Protein 4ZVF (pdb70)

Structure (mmCIF, N/CA/C/O backbone):
data_4ZVF
#
_entry.id   4ZVF
#
_cell.length_a   28.500
_cell.length_b   52.530
_cell.length_c   50.930
_cell.angle_alpha   90.00
_cell.angle_beta   106.08
_cell.angle_gamma   90.00
#
_symmetry.space_group_name_H-M   'P 1 21 1'
#
loop_
_entity.id
_entity.type
_entity.pdbx_description
1 polymer 'Diguanylate cyclase DosC'
2 non-polymer "GUANOSINE-5'-RP-ALPHA-THIO-TRIPHOSPHATE"
3 non-polymer 'CALCIUM ION'
4 non-polymer 1,2-ETHANEDIOL
5 water water
#
loop_
_atom_site.group_PDB
_atom_site.id
_atom_site.type_symbol
_atom_site.label_atom_id
_atom_site.label_alt_id
_atom_site.label_comp_id
_atom_site.label_asym_id
_atom_site.label_entity_id
_atom_site.label_seq_id
_atom_site.pdbx_PDB_ins_code
_atom_site.Cartn_x
_atom_site.Cartn_y
_atom_site.Cartn_z
_atom_site.occupancy
_atom_site.B_iso_or_equiv
_atom_site.auth_seq_id
_atom_site.auth_comp_id
_atom_site.auth_asym_id
_atom_site.auth_atom_id
_atom_site.pdbx_PDB_model_num
ATOM 1 N N . MET A 1 1 ? 14.298 -6.900 29.637 1.00 26.92 297 MET A N 1
ATOM 2 C CA . MET A 1 1 ? 14.768 -8.212 29.200 1.00 25.45 297 MET A CA 1
ATOM 3 C C . MET A 1 1 ? 13.694 -8.972 28.432 1.00 23.52 297 MET A C 1
ATOM 4 O O . MET A 1 1 ? 13.983 -9.943 27.727 1.00 27.18 297 MET A O 1
ATOM 9 N N . ASP A 1 2 ? 12.450 -8.531 28.577 1.00 20.76 298 ASP A N 1
ATOM 10 C CA . ASP A 1 2 ? 11.330 -9.156 27.887 1.00 18.12 298 ASP A CA 1
ATOM 11 C C . ASP A 1 2 ? 10.810 -8.206 26.829 1.00 16.52 298 ASP A C 1
ATOM 12 O O . ASP A 1 2 ? 10.181 -7.201 27.144 1.00 17.48 298 ASP A O 1
ATOM 17 N N . VAL A 1 3 ? 11.055 -8.531 25.569 1.00 15.78 299 VAL A N 1
ATOM 18 C CA . VAL A 1 3 ? 10.639 -7.639 24.502 1.00 15.67 299 VAL A CA 1
ATOM 19 C C . VAL A 1 3 ? 9.123 -7.425 24.494 1.00 15.72 299 VAL A C 1
ATOM 20 O O . VAL A 1 3 ? 8.659 -6.373 24.063 1.00 16.43 299 VAL A O 1
ATOM 24 N N . LEU A 1 4 ? 8.348 -8.402 24.961 1.00 15.67 300 LEU A N 1
ATOM 25 C CA . LEU A 1 4 ? 6.896 -8.217 25.000 1.00 16.67 300 LEU A CA 1
ATOM 26 C C . LEU A 1 4 ? 6.462 -7.065 25.903 1.00 19.17 300 LEU A C 1
ATOM 27 O O . LEU A 1 4 ? 5.469 -6.397 25.622 1.00 21.60 300 LEU A O 1
ATOM 32 N N . THR A 1 5 ? 7.195 -6.830 26.985 1.00 17.54 301 THR A N 1
ATOM 33 C CA . THR A 1 5 ? 6.858 -5.711 27.861 1.00 19.00 301 THR A CA 1
ATOM 34 C C . THR A 1 5 ? 7.462 -4.385 27.378 1.00 17.70 301 THR A C 1
ATOM 35 O O . THR A 1 5 ? 7.267 -3.346 28.007 1.00 18.74 301 THR A O 1
ATOM 39 N N . LYS A 1 6 ? 8.186 -4.429 26.261 1.00 14.82 302 LYS A N 1
ATOM 40 C CA . LYS A 1 6 ? 8.703 -3.218 25.623 1.00 14.01 302 LYS A CA 1
ATOM 41 C C . LYS A 1 6 ? 7.819 -2.746 24.468 1.00 16.03 302 LYS A C 1
ATOM 42 O O . LYS A 1 6 ? 8.052 -1.673 23.919 1.00 19.63 302 LYS A O 1
ATOM 48 N N . LEU A 1 7 ? 6.814 -3.535 24.097 1.00 15.03 303 LEU A N 1
ATOM 49 C CA . LEU A 1 7 ? 5.821 -3.093 23.112 1.00 14.37 303 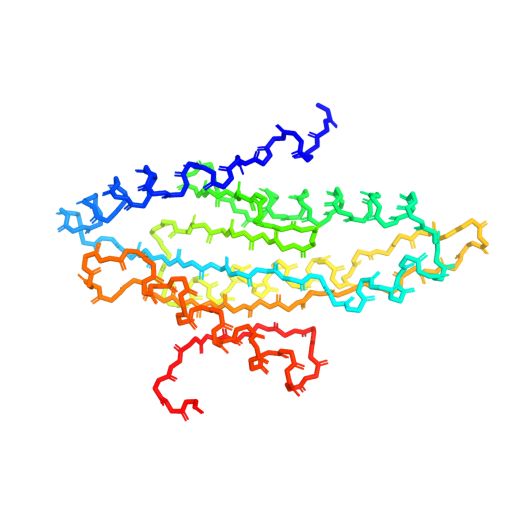LEU A CA 1
ATOM 50 C C . LEU A 1 7 ? 4.885 -2.080 23.757 1.00 15.35 303 LEU A C 1
ATOM 51 O O . LEU A 1 7 ? 4.592 -2.181 24.943 1.00 18.12 303 LEU A O 1
ATOM 56 N N . LEU A 1 8 ? 4.413 -1.104 22.989 1.00 14.77 304 LEU A N 1
ATOM 57 C CA . LEU A 1 8 ? 3.467 -0.141 23.539 1.00 14.03 304 LEU A CA 1
ATOM 58 C C . LEU A 1 8 ? 2.082 -0.756 23.684 1.00 12.95 304 LEU A C 1
ATOM 59 O O . LEU A 1 8 ? 1.632 -1.525 22.830 1.00 14.00 304 LEU A O 1
ATOM 64 N N . ASN A 1 9 ? 1.414 -0.407 24.775 1.00 14.91 305 ASN A N 1
ATOM 65 C CA . ASN A 1 9 ? 0.017 -0.743 24.953 1.00 15.22 305 ASN A CA 1
ATOM 66 C C . ASN A 1 9 ? -0.805 -0.059 23.861 1.00 14.70 305 ASN A C 1
ATOM 67 O O . ASN A 1 9 ? -0.578 1.113 23.546 1.00 16.08 305 ASN A O 1
ATOM 72 N N . ARG A 1 10 ? -1.757 -0.788 23.285 1.00 15.49 306 ARG A N 1
ATOM 73 C CA . ARG A 1 10 ? -2.589 -0.243 22.220 1.00 16.63 306 ARG A CA 1
ATOM 74 C C . ARG A 1 10 ? -3.385 0.987 22.662 1.00 16.17 306 ARG A C 1
ATOM 75 O O . ARG A 1 10 ? -3.845 1.753 21.816 1.00 17.49 306 ARG A O 1
ATOM 83 N N . ARG A 1 11 ? -3.530 1.181 23.974 1.00 16.94 307 ARG A N 1
ATOM 84 C CA . ARG A 1 11 ? -4.146 2.396 24.516 1.00 18.69 307 ARG A CA 1
ATOM 85 C C . ARG A 1 11 ? -3.466 3.666 24.009 1.00 17.25 307 ARG A C 1
ATOM 86 O O . ARG A 1 11 ? -4.087 4.731 23.954 1.00 18.82 307 ARG A O 1
ATOM 94 N N . PHE A 1 12 ? -2.183 3.568 23.676 1.00 16.49 308 PHE A N 1
ATOM 95 C CA . PHE A 1 12 ? -1.420 4.722 23.191 1.00 16.38 308 PHE A CA 1
ATOM 96 C C . PHE A 1 12 ? -1.676 5.075 21.718 1.00 15.03 308 PHE A C 1
ATOM 97 O O . PHE A 1 12 ? -1.208 6.117 21.251 1.00 15.48 308 PHE A O 1
ATOM 105 N N . LEU A 1 13 ? -2.373 4.213 20.977 1.00 15.81 309 LEU A N 1
ATOM 106 C CA . LEU A 1 13 ? -2.612 4.472 19.553 1.00 16.69 309 LEU A CA 1
ATOM 107 C C . LEU A 1 13 ? -3.215 5.842 19.229 1.00 16.15 309 LEU A C 1
ATOM 108 O O . LEU A 1 13 ? -2.661 6.561 18.393 1.00 16.41 309 LEU A O 1
ATOM 113 N N . PRO A 1 14 ? -4.342 6.216 19.873 1.00 17.16 310 PRO A N 1
ATOM 114 C CA . PRO A 1 14 ? -4.916 7.519 19.500 1.00 18.20 310 PRO A CA 1
ATOM 115 C C . PRO A 1 14 ? -3.969 8.669 19.810 1.00 17.65 310 PRO A C 1
ATOM 116 O O . PRO A 1 14 ? -3.844 9.602 19.025 1.00 20.17 310 PRO A O 1
ATOM 120 N N . THR A 1 15 ? -3.302 8.577 20.951 1.00 17.26 311 THR A N 1
ATOM 121 C CA . THR A 1 15 ? -2.363 9.590 21.402 1.00 19.90 311 THR A CA 1
ATOM 122 C C . THR A 1 15 ? -1.267 9.834 20.370 1.00 17.01 311 THR A C 1
ATOM 123 O O . THR A 1 15 ? -1.020 10.955 19.924 1.00 19.69 311 THR A O 1
ATOM 127 N N . ILE A 1 16 ? -0.635 8.749 19.960 1.00 14.27 312 ILE A N 1
ATOM 128 C CA . ILE A 1 16 ? 0.518 8.831 19.092 1.00 13.57 312 ILE A CA 1
ATOM 129 C C . ILE A 1 16 ? 0.101 9.211 17.677 1.00 13.53 312 ILE A C 1
ATOM 130 O O . ILE A 1 16 ? 0.762 10.011 17.020 1.00 14.40 312 ILE A O 1
ATOM 135 N N . PHE A 1 17 ? -1.017 8.675 17.214 1.00 15.02 313 PHE A N 1
ATOM 136 C CA . PHE A 1 17 ? -1.437 9.025 15.870 1.00 18.44 313 PHE A CA 1
ATOM 137 C C . PHE A 1 17 ? -1.820 10.467 15.722 1.00 22.28 313 PHE A C 1
ATOM 138 O O . PHE A 1 17 ? -1.505 11.095 14.717 1.00 24.49 313 PHE A O 1
ATOM 146 N N . LYS A 1 18 ? -2.518 11.000 16.709 1.00 25.57 314 LYS A N 1
ATOM 147 C CA . LYS A 1 18 ? -2.941 12.381 16.597 1.00 26.64 314 LYS A CA 1
ATOM 148 C C . LYS A 1 18 ? -1.722 13.303 16.562 1.00 25.63 314 LYS A C 1
ATOM 149 O O . LYS A 1 18 ? -1.685 14.269 15.809 1.00 26.81 314 LYS A O 1
ATOM 155 N N . ARG A 1 19 ? -0.707 12.956 17.339 1.00 21.97 315 ARG A N 1
ATOM 156 C CA . ARG A 1 19 ? 0.569 13.657 17.325 1.00 19.99 315 ARG A CA 1
ATOM 157 C C . ARG A 1 19 ? 1.273 13.553 15.965 1.00 14.38 315 ARG A C 1
ATOM 158 O O . ARG A 1 19 ? 1.745 14.544 15.397 1.00 15.52 315 ARG A O 1
ATOM 166 N N . GLU A 1 20 ? 1.368 12.336 15.448 1.00 13.50 316 GLU A N 1
ATOM 167 C CA . GLU A 1 20 ? 2.125 12.122 14.226 1.00 13.53 316 GLU A CA 1
ATOM 168 C C . GLU A 1 20 ? 1.419 12.660 12.986 1.00 13.15 316 GLU A C 1
ATOM 169 O O . GLU A 1 20 ? 2.077 13.091 12.049 1.00 14.18 316 GLU A O 1
ATOM 175 N N . ILE A 1 21 ? 0.093 12.661 12.992 1.00 13.14 317 ILE A N 1
ATOM 176 C CA . ILE A 1 21 ? -0.640 13.289 11.891 1.00 13.32 317 ILE A CA 1
ATOM 177 C C . ILE A 1 21 ? -0.347 14.791 11.870 1.00 13.81 317 ILE A C 1
ATOM 178 O O . ILE A 1 21 ? -0.106 15.369 10.809 1.00 15.04 317 ILE A O 1
ATOM 183 N N . ALA A 1 22 ? -0.334 15.421 13.043 1.00 14.80 318 ALA A N 1
ATOM 184 C CA . ALA A 1 22 ? -0.029 16.852 13.111 1.00 15.50 318 ALA A CA 1
ATOM 185 C C . ALA A 1 22 ? 1.392 17.140 12.624 1.00 14.56 318 ALA A C 1
ATOM 186 O O . ALA A 1 22 ? 1.602 18.073 11.842 1.00 16.41 318 ALA A O 1
ATOM 188 N N . HIS A 1 23 ? 2.364 16.343 13.069 1.00 14.31 319 HIS A N 1
ATOM 189 C CA . HIS A 1 23 ? 3.760 16.531 12.655 1.00 15.10 319 HIS A CA 1
ATOM 190 C C . HIS A 1 23 ? 3.886 16.336 11.138 1.00 15.41 319 HIS A C 1
ATOM 191 O O . HIS A 1 23 ? 4.561 17.112 10.457 1.00 16.20 319 HIS A O 1
ATOM 198 N N . ALA A 1 24 ? 3.249 15.286 10.614 1.00 15.05 320 ALA A N 1
ATOM 199 C CA . ALA A 1 24 ? 3.306 14.978 9.186 1.00 15.19 320 ALA A CA 1
ATOM 200 C C . ALA A 1 24 ? 2.731 16.122 8.367 1.00 14.90 320 ALA A C 1
ATOM 201 O O . ALA A 1 24 ? 3.281 16.491 7.330 1.00 15.50 320 ALA A O 1
ATOM 203 N N . ASN A 1 25 ? 1.613 16.675 8.826 1.00 14.65 321 ASN A N 1
ATOM 204 C CA . ASN A 1 25 ? 0.980 17.771 8.101 1.00 15.68 321 ASN A CA 1
ATOM 205 C C . ASN A 1 25 ? 1.795 19.061 8.128 1.00 15.72 321 ASN A C 1
ATOM 206 O O . ASN A 1 25 ? 1.719 19.851 7.190 1.00 18.20 321 ASN A O 1
ATOM 211 N N . ARG A 1 26 ? 2.572 19.276 9.185 1.00 16.66 322 ARG A N 1
ATOM 212 C CA . ARG A 1 26 ? 3.395 20.477 9.276 1.00 16.25 322 ARG A CA 1
ATOM 213 C C . ARG A 1 26 ? 4.642 20.361 8.405 1.00 16.70 322 ARG A C 1
ATOM 214 O O . ARG A 1 26 ? 5.029 21.314 7.715 1.00 17.62 322 ARG A O 1
ATOM 222 N N . THR A 1 27 ? 5.248 19.175 8.412 1.00 15.56 323 THR A N 1
ATOM 223 C CA . THR A 1 27 ? 6.554 19.001 7.798 1.00 16.87 323 THR A CA 1
ATOM 224 C C . THR A 1 27 ? 6.480 18.351 6.414 1.00 16.44 323 THR A C 1
ATOM 225 O O . THR A 1 27 ? 7.474 18.327 5.691 1.0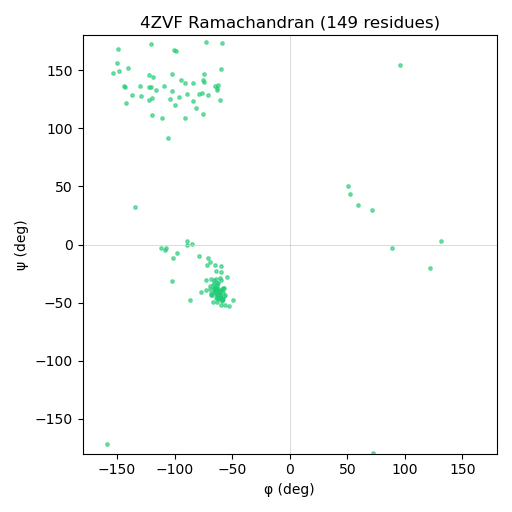0 18.59 323 THR A O 1
ATOM 229 N N . GLY A 1 28 ? 5.312 17.822 6.054 1.00 14.88 324 GLY A N 1
ATOM 230 C CA . GLY A 1 28 ? 5.139 17.129 4.784 1.00 15.84 324 GLY A CA 1
ATOM 231 C C . GLY A 1 28 ? 5.828 15.773 4.705 1.00 16.68 324 GLY A C 1
ATOM 232 O O . GLY A 1 28 ? 6.227 15.340 3.628 1.00 19.82 324 GLY A O 1
ATOM 233 N N . THR A 1 29 ? 5.960 15.091 5.837 1.00 17.03 325 THR A N 1
ATOM 234 C CA . THR A 1 29 ? 6.624 13.792 5.854 1.00 17.26 325 THR A CA 1
ATOM 235 C C . THR A 1 29 ? 5.621 12.639 5.720 1.00 12.87 325 THR A C 1
ATOM 236 O O . THR A 1 29 ? 4.520 12.695 6.269 1.00 14.04 325 THR A O 1
ATOM 240 N N . PRO A 1 30 ? 5.994 11.586 4.975 1.00 13.46 326 PRO A N 1
ATOM 241 C CA . PRO A 1 30 ? 5.135 10.400 4.869 1.00 13.10 326 PRO A CA 1
ATOM 242 C C . PRO A 1 30 ? 4.875 9.753 6.237 1.00 13.37 326 PRO A C 1
ATOM 243 O O . PRO A 1 30 ? 5.689 9.865 7.152 1.00 16.42 326 PRO A O 1
ATOM 247 N N . LEU A 1 31 ? 3.717 9.117 6.365 1.00 12.45 327 LEU A N 1
ATOM 248 C CA . LEU A 1 31 ? 3.320 8.427 7.585 1.00 11.88 327 LEU A CA 1
ATOM 249 C C . LEU A 1 31 ? 2.580 7.185 7.133 1.00 10.88 327 LEU A C 1
ATOM 250 O O . LEU A 1 31 ? 1.758 7.254 6.228 1.00 12.03 327 LEU A O 1
ATOM 255 N N . SER A 1 32 ? 2.875 6.045 7.748 1.00 11.76 328 SER A N 1
ATOM 256 C CA . SER A 1 32 ? 2.263 4.790 7.320 1.00 11.76 328 SER A CA 1
ATOM 257 C C . SER A 1 32 ? 2.093 3.832 8.493 1.00 10.98 328 SER A C 1
ATOM 258 O O . SER A 1 32 ? 2.626 4.045 9.587 1.00 10.96 328 SER A O 1
ATOM 261 N N . VAL A 1 33 ? 1.331 2.774 8.234 1.00 10.48 329 VAL A N 1
ATOM 262 C CA A VAL A 1 33 ? 1.069 1.768 9.243 0.70 10.98 329 VAL A CA 1
ATOM 263 C CA B VAL A 1 33 ? 0.998 1.748 9.222 0.30 10.05 329 VAL A CA 1
ATOM 264 C C . VAL A 1 33 ? 1.220 0.365 8.650 1.00 10.70 329 VAL A C 1
ATOM 265 O O . VAL A 1 33 ? 0.909 0.127 7.472 1.00 12.30 329 VAL A O 1
ATOM 272 N N . LEU A 1 34 ? 1.744 -0.535 9.485 1.00 10.98 330 LEU A N 1
ATOM 273 C CA . LEU A 1 34 ? 1.759 -1.965 9.216 1.00 10.69 330 LEU A CA 1
ATOM 274 C C . LEU A 1 34 ? 0.902 -2.641 10.271 1.00 11.33 330 LEU A C 1
ATOM 275 O O . LEU A 1 34 ? 1.030 -2.349 11.464 1.00 12.34 330 LEU A O 1
ATOM 280 N N . ILE A 1 35 ? 0.022 -3.537 9.836 1.00 11.16 331 ILE A N 1
ATOM 281 C CA A ILE A 1 35 ? -0.667 -4.435 10.758 0.53 10.07 331 ILE A CA 1
ATOM 282 C CA B ILE A 1 35 ? -0.661 -4.420 10.759 0.47 11.79 331 ILE A CA 1
ATOM 283 C C . ILE A 1 35 ? -0.154 -5.831 10.477 1.00 10.66 331 ILE A C 1
ATOM 284 O O . ILE A 1 35 ? -0.185 -6.302 9.330 1.00 11.52 331 ILE A O 1
ATOM 293 N N . ILE A 1 36 ? 0.332 -6.484 11.525 1.00 11.39 332 ILE A N 1
ATOM 294 C CA . ILE A 1 36 ? 1.081 -7.717 11.391 1.00 11.93 332 ILE A CA 1
ATOM 295 C C . ILE A 1 36 ? 0.396 -8.809 12.189 1.00 12.17 332 ILE A C 1
ATOM 296 O O . ILE A 1 36 ? 0.000 -8.595 13.335 1.00 13.19 332 ILE A O 1
ATOM 301 N N . ASP A 1 37 ? 0.282 -9.988 11.587 1.00 12.13 333 ASP A N 1
ATOM 302 C CA . ASP A 1 37 ? -0.501 -11.057 12.181 1.00 11.85 333 ASP A CA 1
ATOM 303 C C . ASP A 1 37 ? 0.211 -12.385 11.912 1.00 11.38 333 ASP A C 1
ATOM 304 O O . ASP A 1 37 ? 0.480 -12.741 10.757 1.00 12.33 333 ASP A O 1
ATOM 309 N N . VAL A 1 38 ? 0.544 -13.109 12.977 1.00 10.90 334 VAL A N 1
ATOM 310 C CA . VAL A 1 38 ? 1.283 -14.364 12.844 1.00 11.39 334 VAL A CA 1
ATOM 311 C C . VAL A 1 38 ? 0.447 -15.394 12.094 1.00 11.55 334 VAL A C 1
ATOM 312 O O . VAL A 1 38 ? -0.754 -15.547 12.351 1.00 12.76 334 VAL A O 1
ATOM 316 N N . ASP A 1 39 ? 1.082 -16.098 11.161 1.00 11.50 335 ASP A N 1
ATOM 317 C CA . ASP A 1 39 ? 0.391 -17.076 10.331 1.00 12.07 335 ASP A CA 1
ATOM 318 C C . ASP A 1 39 ? 0.159 -18.394 11.065 1.00 12.16 335 ASP A C 1
ATOM 319 O O . ASP A 1 39 ? 1.086 -18.956 11.664 1.00 13.09 335 ASP A O 1
ATOM 324 N N . LYS A 1 40 ? -1.084 -18.865 11.038 1.00 12.57 336 LYS A N 1
ATOM 325 C CA . LYS A 1 40 ? -1.416 -20.215 11.533 1.00 13.47 336 LYS A CA 1
ATOM 326 C C . LYS A 1 40 ? -0.884 -20.439 12.947 1.00 12.61 336 LYS A C 1
ATOM 327 O O . LYS A 1 40 ? -0.319 -21.488 13.278 1.00 14.19 336 LYS A O 1
ATOM 333 N N . PHE A 1 41 ? -1.061 -19.422 13.784 1.00 12.65 337 PHE A N 1
ATOM 334 C CA . PHE A 1 41 ? -0.570 -19.460 15.152 1.00 13.17 337 PHE A CA 1
ATOM 335 C C . PHE A 1 41 ? -1.297 -20.521 15.988 1.00 13.27 337 PHE A C 1
ATOM 336 O O . PHE A 1 41 ? -0.717 -21.087 16.922 1.00 13.97 337 PHE A O 1
ATOM 344 N N . LYS A 1 42 ? -2.560 -20.795 15.668 1.00 14.36 338 LYS A N 1
ATOM 345 C CA . LYS A 1 42 ? -3.267 -21.881 16.348 1.00 16.24 338 LYS A CA 1
ATOM 346 C C . LYS A 1 42 ? -2.555 -23.212 16.111 1.00 15.23 338 LYS A C 1
ATOM 347 O O . LYS A 1 42 ? -2.359 -24.000 17.040 1.00 16.64 338 LYS A O 1
ATOM 353 N N . GLU A 1 43 ? -2.149 -23.447 14.870 1.00 17.10 339 GLU A N 1
ATOM 354 C CA . GLU A 1 43 ? -1.408 -24.658 14.539 1.00 17.96 339 GLU A CA 1
ATOM 355 C C . GLU A 1 43 ? -0.056 -24.711 15.245 1.00 17.56 339 GLU A C 1
ATOM 356 O O . GLU A 1 43 ? 0.366 -25.780 15.693 1.00 18.08 339 GLU A O 1
ATOM 362 N N . ILE A 1 44 ? 0.621 -23.569 15.347 1.00 16.75 340 ILE A N 1
ATOM 363 C CA . ILE A 1 44 ? 1.879 -23.512 16.077 1.00 15.95 340 ILE A CA 1
ATOM 364 C C . ILE A 1 44 ? 1.687 -23.939 17.532 1.00 15.87 340 ILE A C 1
ATOM 365 O O . ILE A 1 44 ? 2.424 -24.786 18.053 1.00 16.50 340 ILE A O 1
ATOM 370 N N . ASN A 1 45 ? 0.680 -23.371 18.185 1.00 14.99 341 ASN A N 1
ATOM 371 C CA . ASN A 1 45 ? 0.405 -23.717 19.573 1.00 15.08 341 ASN A CA 1
ATOM 372 C C . ASN A 1 45 ? -0.037 -25.171 19.738 1.00 15.93 341 ASN A C 1
ATOM 373 O O . ASN A 1 45 ? 0.342 -25.822 20.704 1.00 17.69 341 ASN A O 1
ATOM 378 N N . ASP A 1 46 ? -0.832 -25.676 18.799 1.00 16.62 342 ASP A N 1
ATOM 379 C CA . ASP A 1 46 ? -1.314 -27.053 18.866 1.00 18.86 342 ASP A CA 1
ATOM 380 C C . ASP A 1 46 ? -0.173 -28.041 18.692 1.00 17.57 342 ASP A C 1
ATOM 381 O O . ASP A 1 46 ? -0.178 -29.114 19.289 1.00 20.90 342 ASP A O 1
ATOM 386 N N . THR A 1 47 ? 0.801 -27.689 17.862 1.00 17.24 343 THR A N 1
ATOM 387 C CA . THR A 1 47 ? 1.888 -28.597 17.519 1.00 18.30 343 THR A CA 1
ATOM 388 C C . THR A 1 47 ? 3.020 -28.521 18.533 1.00 16.88 343 THR A C 1
ATOM 389 O O . THR A 1 47 ? 3.501 -29.546 19.014 1.00 19.73 343 THR A O 1
ATOM 393 N N . TRP A 1 48 ? 3.432 -27.301 18.868 1.00 16.71 344 TRP A N 1
ATOM 394 C CA . TRP A 1 48 ? 4.639 -27.103 19.661 1.00 15.91 344 TRP A CA 1
ATOM 395 C C . TRP A 1 48 ? 4.369 -26.647 21.096 1.00 16.03 344 TRP A C 1
ATOM 396 O O . TRP A 1 48 ? 5.299 -26.527 21.884 1.00 17.31 344 TRP A O 1
ATOM 407 N N . GLY A 1 49 ? 3.106 -26.397 21.434 1.00 15.50 345 GLY A N 1
ATOM 408 C CA . GLY A 1 49 ? 2.757 -25.983 22.785 1.00 16.61 345 GLY A CA 1
ATOM 409 C C . GLY A 1 49 ? 2.635 -24.479 22.978 1.00 15.78 345 GLY A C 1
ATOM 410 O O . GLY A 1 49 ? 3.241 -23.675 22.254 1.00 15.81 345 GLY A O 1
ATOM 411 N N . HIS A 1 50 ? 1.845 -24.102 23.979 1.00 16.47 346 HIS A N 1
ATOM 412 C CA . HIS A 1 50 ? 1.584 -22.702 24.302 1.00 16.80 346 HIS A CA 1
ATOM 413 C C . HIS A 1 50 ? 2.869 -21.954 24.676 1.00 15.92 346 HIS A C 1
ATOM 414 O O . HIS A 1 50 ? 3.044 -20.786 24.308 1.00 15.82 346 HIS A O 1
ATOM 421 N N . ASN A 1 51 ? 3.760 -22.611 25.420 1.00 15.90 347 ASN A N 1
ATOM 422 C CA . ASN A 1 51 ? 5.037 -21.997 25.793 1.00 15.92 347 ASN A CA 1
ATOM 423 C C . ASN A 1 51 ? 5.877 -21.673 24.556 1.00 14.58 347 ASN A C 1
ATOM 424 O O . ASN A 1 51 ? 6.484 -20.597 24.472 1.00 15.09 347 ASN A O 1
ATOM 429 N N . THR A 1 52 ? 5.915 -22.595 23.595 1.00 15.01 348 THR A N 1
ATOM 430 C CA . THR A 1 52 ? 6.636 -22.328 22.352 1.00 15.03 348 THR A CA 1
ATOM 431 C C . THR A 1 52 ? 6.011 -21.137 21.616 1.00 14.14 348 THR A C 1
ATOM 432 O O . THR A 1 52 ? 6.723 -20.254 21.105 1.00 14.09 348 THR A O 1
ATOM 436 N N . GLY A 1 53 ? 4.684 -21.090 21.610 1.00 14.67 349 GLY A N 1
ATOM 437 C CA . GLY A 1 53 ? 3.968 -19.965 21.025 1.00 15.65 349 GLY A CA 1
ATOM 438 C C . GLY A 1 53 ? 4.383 -18.640 21.655 1.00 13.29 349 GLY A C 1
ATOM 439 O O . GLY A 1 53 ? 4.617 -17.646 20.960 1.00 14.16 349 GLY A O 1
ATOM 440 N N . ASP A 1 54 ? 4.506 -18.628 22.981 1.00 13.35 350 ASP A N 1
ATOM 441 C CA . ASP A 1 54 ? 4.921 -17.427 23.697 1.00 14.10 350 ASP A CA 1
ATOM 442 C C . ASP A 1 54 ? 6.359 -17.027 23.344 1.00 13.21 350 ASP A C 1
ATOM 443 O O . ASP A 1 54 ? 6.662 -15.841 23.233 1.00 16.35 350 ASP A O 1
ATOM 448 N N . GLU A 1 55 ? 7.250 -18.002 23.175 1.00 12.91 351 GLU A N 1
ATOM 449 C CA . GLU A 1 55 ? 8.618 -17.700 22.758 1.00 13.29 351 GLU A CA 1
ATOM 450 C C . GLU A 1 55 ? 8.649 -17.134 21.348 1.00 14.23 351 GLU A C 1
ATOM 451 O O . GLU A 1 55 ? 9.426 -16.223 21.045 1.00 15.92 351 GLU A O 1
ATOM 457 N N . ILE A 1 56 ? 7.783 -17.649 20.488 1.00 13.35 352 ILE A N 1
ATOM 458 C CA . ILE A 1 56 ? 7.668 -17.132 19.133 1.00 14.53 352 ILE A CA 1
ATOM 459 C C . ILE A 1 56 ? 7.206 -15.672 19.124 1.00 13.29 352 ILE A C 1
ATOM 460 O O . ILE A 1 56 ? 7.698 -14.868 18.328 1.00 14.68 352 ILE A O 1
ATOM 465 N N . LEU A 1 57 ? 6.260 -15.327 19.990 1.00 14.03 353 LEU A N 1
ATOM 466 C CA . LEU A 1 57 ? 5.834 -13.927 20.093 1.00 14.44 353 LEU A CA 1
ATOM 467 C C . LEU A 1 57 ? 7.004 -13.002 20.436 1.00 14.68 353 LEU A C 1
ATOM 468 O O . LEU A 1 57 ? 7.071 -11.886 19.924 1.00 14.82 353 LEU A O 1
ATOM 473 N N . ARG A 1 58 ? 7.930 -13.456 21.279 1.00 15.29 354 ARG A N 1
ATOM 474 C CA . ARG A 1 58 ? 9.124 -12.661 21.567 1.00 15.47 354 ARG A CA 1
ATOM 475 C C . ARG A 1 58 ? 10.031 -12.555 20.351 1.00 13.90 354 ARG A C 1
ATOM 476 O O . ARG A 1 58 ? 10.554 -11.482 20.059 1.00 14.97 354 ARG A O 1
ATOM 484 N N . LYS A 1 59 ? 10.230 -13.662 19.640 1.00 13.90 355 LYS A N 1
ATOM 485 C CA . LYS A 1 59 ? 11.106 -13.627 18.478 1.00 14.98 355 LYS A CA 1
ATOM 486 C C . LYS A 1 59 ? 10.587 -12.659 17.415 1.00 13.97 355 LYS A C 1
ATOM 487 O O . LYS A 1 59 ? 11.355 -11.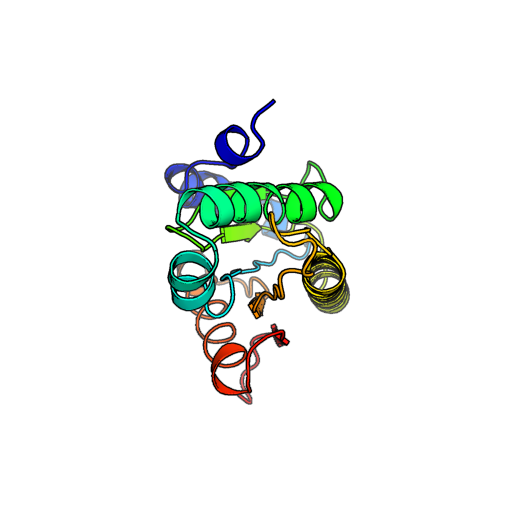894 16.829 1.00 14.79 355 LYS A O 1
ATOM 493 N N . VAL A 1 60 ? 9.284 -12.677 17.165 1.00 13.04 356 VAL A N 1
ATOM 494 C CA A VAL A 1 60 ? 8.750 -11.773 16.148 0.73 13.56 356 VAL A CA 1
ATOM 495 C CA B VAL A 1 60 ? 8.689 -11.798 16.178 0.27 13.52 356 VAL A CA 1
ATOM 496 C C . VAL A 1 60 ? 8.781 -10.329 16.631 1.00 13.40 356 VAL A C 1
ATOM 497 O O . VAL A 1 60 ? 9.086 -9.429 15.850 1.00 13.92 356 VAL A O 1
ATOM 504 N N . SER A 1 61 ? 8.524 -10.101 17.914 1.00 12.87 357 SER A N 1
ATOM 505 C CA . SER A 1 61 ? 8.554 -8.746 18.447 1.00 13.26 357 SER A CA 1
ATOM 506 C C . SER A 1 61 ? 9.962 -8.170 18.364 1.00 12.72 357 SER A C 1
ATOM 507 O O . SER A 1 61 ? 10.141 -6.991 18.035 1.00 14.03 357 SER A O 1
ATOM 510 N N . GLN A 1 62 ? 10.964 -8.993 18.656 1.00 13.58 358 GLN A N 1
ATOM 511 C CA . GLN A 1 62 ? 12.341 -8.546 18.530 1.00 14.57 358 GLN A CA 1
ATOM 512 C C . GLN A 1 62 ? 12.689 -8.234 17.076 1.00 13.97 358 GLN A C 1
ATOM 513 O O . GLN A 1 62 ? 13.417 -7.281 16.796 1.00 14.09 358 GLN A O 1
ATOM 519 N N . ALA A 1 63 ? 12.164 -9.032 16.146 1.00 14.24 359 ALA A N 1
ATOM 520 C CA . ALA A 1 63 ? 12.360 -8.744 14.725 1.00 14.68 359 ALA A CA 1
ATOM 521 C C . ALA A 1 63 ? 11.808 -7.362 14.357 1.00 13.24 359 ALA A C 1
ATOM 522 O O . ALA A 1 63 ? 12.396 -6.649 13.540 1.00 15.19 359 ALA A O 1
ATOM 524 N N . PHE A 1 64 ? 10.662 -7.000 14.930 1.00 12.30 360 PHE A N 1
ATOM 525 C CA . PHE A 1 64 ? 10.115 -5.666 14.676 1.00 12.49 360 PHE A CA 1
ATOM 526 C C . PHE A 1 64 ? 11.097 -4.585 15.126 1.00 13.42 360 PHE A C 1
ATOM 527 O O . PHE A 1 64 ? 11.454 -3.693 14.362 1.00 15.23 360 PHE A O 1
ATOM 535 N N . TYR A 1 65 ? 11.558 -4.680 16.363 1.00 13.97 361 TYR A N 1
ATOM 536 C CA . TYR A 1 65 ? 12.428 -3.633 16.879 1.00 15.76 361 TYR A CA 1
ATOM 537 C C . TYR A 1 65 ? 13.761 -3.590 16.142 1.00 16.09 361 TYR A C 1
ATOM 538 O O . TYR A 1 65 ? 14.318 -2.516 15.925 1.00 18.44 361 TYR A O 1
ATOM 547 N N . ASP A 1 66 ? 14.244 -4.747 15.706 1.00 15.19 362 ASP A N 1
ATOM 548 C CA . ASP A 1 66 ? 15.519 -4.807 15.004 1.00 16.36 362 ASP A CA 1
ATOM 549 C C . ASP A 1 66 ? 15.428 -4.215 13.603 1.00 17.50 362 ASP A C 1
ATOM 550 O O . ASP A 1 66 ? 16.447 -3.897 12.994 1.00 21.61 362 ASP A O 1
ATOM 555 N N . ASN A 1 67 ? 14.210 -4.076 13.093 1.00 15.10 363 ASN A N 1
ATOM 556 C CA . ASN A 1 67 ? 14.013 -3.588 11.731 1.00 15.78 363 ASN A CA 1
ATOM 557 C C . ASN A 1 67 ? 13.368 -2.211 11.582 1.00 15.27 363 ASN A C 1
ATOM 558 O O . ASN A 1 67 ? 13.225 -1.709 10.467 1.00 21.23 363 ASN A O 1
ATOM 563 N N . VAL A 1 68 ? 12.977 -1.599 12.693 1.00 13.32 364 VAL A N 1
ATOM 564 C CA . VAL A 1 68 ? 12.437 -0.240 12.636 1.00 12.25 364 VAL A CA 1
ATOM 565 C C . VAL A 1 68 ? 13.292 0.690 13.491 1.00 14.24 364 VAL A C 1
ATOM 566 O O . VAL A 1 68 ? 14.190 0.237 14.190 1.00 17.08 364 VAL A O 1
ATOM 570 N N . ARG A 1 69 ? 13.018 1.987 13.416 1.00 12.76 365 ARG A N 1
ATOM 571 C CA . ARG A 1 69 ? 13.811 2.997 14.117 1.00 13.94 365 ARG A CA 1
ATOM 572 C C . ARG A 1 69 ? 13.141 3.423 15.419 1.00 12.74 365 ARG A C 1
ATOM 573 O O . ARG A 1 69 ? 11.958 3.155 15.640 1.00 13.33 365 ARG A O 1
ATOM 581 N N . SER A 1 70 ? 13.887 4.122 16.275 1.00 14.29 366 SER A N 1
ATOM 582 C CA A SER A 1 70 ? 13.316 4.593 17.535 0.73 15.37 366 SER A CA 1
ATOM 583 C CA B SER A 1 70 ? 13.362 4.646 17.537 0.27 14.71 366 SER A CA 1
ATOM 584 C C . SER A 1 70 ? 12.252 5.672 17.311 1.00 14.19 366 SER A C 1
ATOM 585 O O . SER A 1 70 ? 11.454 5.957 18.207 1.00 15.11 366 SER A O 1
ATOM 590 N N . SER A 1 71 ? 12.220 6.243 16.108 1.00 13.53 367 SER A N 1
ATOM 591 C CA A SER A 1 71 ? 11.188 7.212 15.748 0.82 14.30 367 SER A CA 1
ATOM 592 C CA B SER A 1 71 ? 11.201 7.213 15.717 0.18 12.70 367 SER A CA 1
ATOM 593 C C . SER A 1 71 ? 9.943 6.544 15.158 1.00 13.01 367 SER A C 1
ATOM 594 O O . SER A 1 71 ? 8.981 7.225 14.789 1.00 14.71 367 SER A O 1
ATOM 599 N N . ASP A 1 72 ? 9.968 5.211 15.075 1.00 12.52 368 ASP A N 1
ATOM 600 C CA . ASP A 1 72 ? 8.794 4.410 14.730 1.00 12.13 368 ASP A CA 1
ATOM 601 C C . ASP A 1 72 ? 8.209 3.833 16.020 1.00 10.48 368 ASP A C 1
ATOM 602 O O . ASP A 1 72 ? 8.837 3.902 17.086 1.00 12.64 368 ASP A O 1
ATOM 607 N N . TYR A 1 73 ? 7.005 3.290 15.940 1.00 10.88 369 TYR A N 1
ATOM 608 C CA . TYR A 1 73 ? 6.298 2.809 17.121 1.00 11.40 369 TYR A CA 1
ATOM 609 C C . TYR A 1 73 ? 5.793 1.396 16.898 1.00 11.27 369 TYR A C 1
ATOM 610 O O . TYR A 1 73 ? 5.230 1.104 15.856 1.00 14.46 369 TYR A O 1
ATOM 619 N N . VAL A 1 74 ? 5.962 0.534 17.893 1.00 11.28 370 VAL A N 1
ATOM 620 C CA . VAL A 1 74 ? 5.502 -0.852 17.819 1.00 11.37 370 VAL A CA 1
ATOM 621 C C . VAL A 1 74 ? 4.536 -1.137 18.973 1.00 11.03 370 VAL A C 1
ATOM 622 O O . VAL A 1 74 ? 4.879 -0.915 20.140 1.00 12.25 370 VAL A O 1
ATOM 626 N N . PHE A 1 75 ? 3.337 -1.594 18.634 1.00 11.06 371 PHE A N 1
ATOM 627 C CA . PHE A 1 75 ? 2.264 -1.863 19.590 1.00 11.23 371 PHE A CA 1
ATOM 628 C C . PHE A 1 75 ? 1.863 -3.329 19.582 1.00 12.29 371 PHE A C 1
ATOM 629 O O . PHE A 1 75 ? 1.832 -3.965 18.522 1.00 13.08 371 PHE A O 1
ATOM 637 N N . ARG A 1 76 ? 1.516 -3.848 20.755 1.00 12.88 372 ARG A N 1
ATOM 638 C CA . ARG A 1 76 ? 0.795 -5.104 20.849 1.00 13.10 372 ARG A CA 1
ATOM 639 C C . ARG A 1 76 ? -0.677 -4.808 20.607 1.00 13.20 372 ARG A C 1
ATOM 640 O O . ARG A 1 76 ? -1.286 -4.050 21.359 1.00 16.31 372 ARG A O 1
ATOM 648 N N . TYR A 1 77 ? -1.243 -5.368 19.543 1.00 13.44 373 TYR A N 1
ATOM 649 C CA . TYR A 1 77 ? -2.620 -5.053 19.163 1.00 14.83 373 TYR A CA 1
ATOM 650 C C . TYR A 1 77 ? -3.627 -6.137 19.555 1.00 15.58 373 TYR A C 1
ATOM 651 O O . TYR A 1 77 ? -4.783 -5.844 19.855 1.00 19.48 373 TYR A O 1
ATOM 660 N N . GLY A 1 78 ? -3.180 -7.387 19.555 1.00 16.39 374 GLY A N 1
ATOM 661 C CA . GLY A 1 78 ? -4.017 -8.517 19.911 1.00 15.99 374 GLY A CA 1
ATOM 662 C C . GLY A 1 78 ? -3.132 -9.674 20.315 1.00 14.96 374 GLY A C 1
ATOM 663 O O . GLY A 1 78 ? -1.916 -9.502 20.420 1.00 15.43 374 GLY A O 1
ATOM 664 N N . GLY A 1 79 ? -3.728 -10.850 20.510 1.00 17.19 375 GLY A N 1
ATOM 665 C CA . GLY A 1 79 ? -2.983 -12.035 20.909 1.00 16.63 375 GLY A CA 1
ATOM 666 C C . GLY A 1 79 ? -1.751 -12.301 20.055 1.00 15.78 375 GLY A C 1
ATOM 667 O O . GLY A 1 79 ? -0.661 -12.535 20.577 1.00 18.02 375 GLY A O 1
ATOM 668 N N . ASP A 1 80 ? -1.924 -12.249 18.738 1.00 14.41 376 ASP A N 1
ATOM 669 C CA . ASP A 1 80 ? -0.810 -12.483 17.817 1.00 12.96 376 ASP A CA 1
ATOM 670 C C . ASP A 1 80 ? -0.802 -11.434 16.720 1.00 12.81 376 ASP A C 1
ATOM 671 O O . ASP A 1 80 ? -0.393 -11.698 15.589 1.00 13.34 376 ASP A O 1
ATOM 676 N N . GLU A 1 81 ? -1.241 -10.234 17.097 1.00 13.00 377 GLU A N 1
ATOM 677 C CA A GLU A 1 81 ? -1.350 -9.107 16.184 0.58 13.15 377 GLU A CA 1
ATOM 678 C CA B GLU A 1 81 ? -1.349 -9.114 16.181 0.42 13.34 377 GLU A CA 1
ATOM 679 C C . GLU A 1 81 ? -0.615 -7.900 16.729 1.00 11.68 377 GLU A C 1
ATOM 680 O O . GLU A 1 81 ? -0.623 -7.646 17.939 1.00 13.22 377 GLU A O 1
ATOM 691 N N . PHE A 1 82 ? 0.001 -7.154 15.819 1.00 11.33 378 PHE A N 1
ATOM 692 C CA . PHE A 1 82 ? 0.841 -6.017 16.166 1.00 10.60 378 PHE A CA 1
ATOM 693 C C . PHE A 1 82 ? 0.602 -4.892 15.175 1.00 10.90 378 PHE A C 1
ATOM 694 O O . PHE A 1 82 ? 0.233 -5.134 14.024 1.00 12.57 378 PHE A O 1
ATOM 702 N N . ILE A 1 83 ? 0.805 -3.663 15.634 1.00 10.92 379 ILE A N 1
ATOM 703 C CA . ILE A 1 83 ? 0.772 -2.500 14.763 1.00 10.71 379 ILE A CA 1
ATOM 704 C C . ILE A 1 83 ? 2.107 -1.802 14.834 1.00 10.57 379 ILE A C 1
ATOM 705 O O . ILE A 1 83 ? 2.659 -1.616 15.922 1.00 11.77 379 ILE A O 1
ATOM 710 N N . ILE A 1 84 ? 2.617 -1.408 13.674 1.00 10.84 380 ILE A N 1
ATOM 711 C CA . ILE A 1 84 ? 3.789 -0.560 13.598 1.00 10.69 380 ILE A CA 1
ATOM 712 C C . ILE A 1 84 ? 3.410 0.724 12.877 1.00 9.81 380 ILE A C 1
ATOM 713 O O . ILE A 1 84 ? 2.851 0.691 11.777 1.00 11.55 380 ILE A O 1
ATOM 718 N N . VAL A 1 85 ? 3.686 1.855 13.530 1.00 10.28 381 VAL A N 1
ATOM 719 C CA . VAL A 1 85 ? 3.532 3.156 12.911 1.00 9.88 381 VAL A CA 1
ATOM 720 C C . VAL A 1 85 ? 4.914 3.587 12.458 1.00 10.43 381 VAL A C 1
ATOM 721 O O . VAL A 1 85 ? 5.828 3.734 13.280 1.00 11.85 381 VAL A O 1
ATOM 725 N N . LEU A 1 86 ? 5.047 3.800 11.145 1.00 10.39 382 LEU A N 1
ATOM 726 C CA . LEU A 1 86 ? 6.304 4.190 10.533 1.00 9.92 382 LEU A CA 1
ATOM 727 C C . LEU A 1 86 ? 6.244 5.671 10.198 1.00 11.66 382 LEU A C 1
ATOM 728 O O . LEU A 1 86 ? 5.328 6.140 9.501 1.00 13.19 382 LEU A O 1
ATOM 733 N N . THR A 1 87 ? 7.224 6.417 10.687 1.00 12.07 383 THR A N 1
ATOM 734 C CA . THR A 1 87 ? 7.314 7.819 10.335 1.00 13.93 383 THR A CA 1
ATOM 735 C C . THR A 1 87 ? 8.398 8.020 9.267 1.00 13.07 383 THR A C 1
ATOM 736 O O . THR A 1 87 ? 9.399 7.301 9.227 1.00 16.37 383 THR A O 1
ATOM 740 N N . 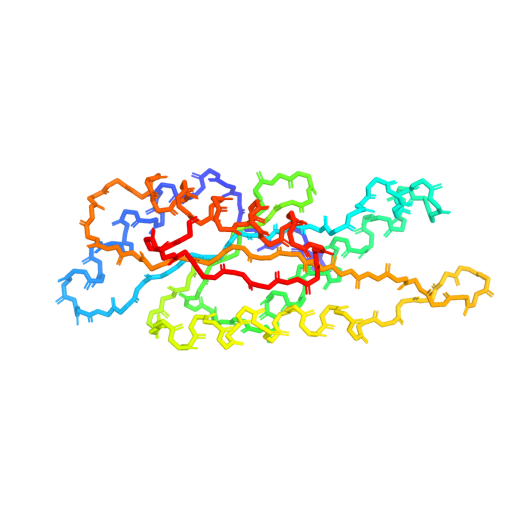GLU A 1 88 ? 8.172 8.985 8.384 1.00 14.63 384 GLU A N 1
ATOM 741 C CA . GLU A 1 88 ? 9.141 9.351 7.354 1.00 15.49 384 GLU A CA 1
ATOM 742 C C . GLU A 1 88 ? 9.485 8.191 6.417 1.00 15.36 384 GLU A C 1
ATOM 743 O O . GLU A 1 88 ? 10.611 8.079 5.931 1.00 19.04 384 GLU A O 1
ATOM 749 N N . ALA A 1 89 ? 8.497 7.344 6.150 1.00 14.17 385 ALA A N 1
ATOM 750 C CA . ALA A 1 89 ? 8.667 6.227 5.231 1.00 15.25 385 ALA A CA 1
ATOM 751 C C . ALA A 1 89 ? 7.691 6.373 4.068 1.00 12.98 385 ALA A C 1
ATOM 752 O O . ALA A 1 89 ? 6.473 6.261 4.238 1.00 13.70 385 ALA A O 1
ATOM 754 N N . SER A 1 90 ? 8.239 6.643 2.888 1.00 13.87 386 SER A N 1
ATOM 755 C CA . SER A 1 90 ? 7.467 6.668 1.657 1.00 14.98 386 SER A CA 1
ATOM 756 C C . SER A 1 90 ? 6.801 5.315 1.416 1.00 13.62 386 SER A C 1
ATOM 757 O O . SER A 1 90 ? 7.050 4.338 2.131 1.00 13.19 386 SER A O 1
ATOM 760 N N . GLU A 1 91 ? 5.962 5.244 0.396 1.00 13.61 387 GLU A N 1
ATOM 761 C CA . GLU A 1 91 ? 5.348 3.973 0.052 1.00 14.33 387 GLU A CA 1
ATOM 762 C C . GLU A 1 91 ? 6.414 2.909 -0.220 1.00 12.52 387 GLU A C 1
ATOM 763 O O . GLU A 1 91 ? 6.311 1.773 0.262 1.00 13.95 387 GLU A O 1
ATOM 769 N N . ASN A 1 92 ? 7.451 3.269 -0.967 1.00 14.30 388 ASN A N 1
ATOM 770 C CA . ASN A 1 92 ? 8.512 2.307 -1.262 1.00 15.76 388 ASN A CA 1
ATOM 771 C C . ASN A 1 92 ? 9.249 1.858 0.000 1.00 13.53 388 ASN A C 1
ATOM 772 O O . ASN A 1 92 ? 9.536 0.666 0.184 1.00 14.70 388 ASN A O 1
ATOM 777 N N . GLU A 1 93 ? 9.538 2.801 0.888 1.00 13.53 389 GLU A N 1
ATOM 778 C CA . GLU A 1 93 ? 10.249 2.458 2.107 1.00 13.81 389 GLU A CA 1
ATOM 779 C C . GLU A 1 93 ? 9.368 1.624 3.033 1.00 11.56 389 GLU A C 1
ATOM 780 O O . GLU A 1 93 ? 9.845 0.707 3.710 1.00 13.67 389 GLU A O 1
ATOM 786 N N . THR A 1 94 ? 8.082 1.953 3.084 1.00 11.62 390 THR A N 1
ATOM 787 C CA . THR A 1 94 ? 7.124 1.211 3.887 1.00 11.91 390 THR A CA 1
ATOM 788 C C . THR A 1 94 ? 7.087 -0.256 3.450 1.00 11.51 390 THR A C 1
ATOM 789 O O . THR A 1 94 ? 7.157 -1.177 4.276 1.00 13.10 390 THR A O 1
ATOM 793 N N . LEU A 1 95 ? 6.993 -0.486 2.144 1.00 13.31 391 LEU A N 1
ATOM 794 C CA . LEU A 1 95 ? 6.980 -1.851 1.625 1.00 13.45 391 LEU A CA 1
ATOM 795 C C . LEU A 1 95 ? 8.299 -2.569 1.884 1.00 13.08 391 LEU A C 1
ATOM 796 O O . LEU A 1 95 ? 8.315 -3.754 2.222 1.00 14.85 391 LEU A O 1
ATOM 801 N N . ARG A 1 96 ? 9.405 -1.852 1.732 1.00 13.63 392 ARG A N 1
ATOM 802 C CA . ARG A 1 96 ? 10.740 -2.379 1.981 1.00 14.21 392 ARG A CA 1
ATOM 803 C C . ARG A 1 96 ? 10.880 -2.834 3.437 1.00 13.21 392 ARG A C 1
ATOM 804 O O . ARG A 1 96 ? 11.371 -3.931 3.725 1.00 14.29 392 ARG A O 1
ATOM 812 N N . THR A 1 97 ? 10.423 -1.998 4.362 1.00 13.46 393 THR A N 1
ATOM 813 C CA . THR A 1 97 ? 10.471 -2.332 5.786 1.00 13.63 393 THR A CA 1
ATOM 814 C C . THR A 1 97 ? 9.599 -3.548 6.110 1.00 12.37 393 THR A C 1
ATOM 815 O O . THR A 1 97 ? 10.017 -4.455 6.837 1.00 12.98 393 THR A O 1
ATOM 819 N N . ALA A 1 98 ? 8.384 -3.558 5.576 1.00 12.11 394 ALA A N 1
ATOM 820 C CA . ALA A 1 98 ? 7.485 -4.694 5.776 1.00 12.83 394 ALA A CA 1
ATOM 821 C C . ALA A 1 98 ? 8.073 -5.994 5.228 1.00 12.33 394 ALA A C 1
ATOM 822 O O . ALA A 1 98 ? 8.008 -7.037 5.882 1.00 13.20 394 ALA A O 1
ATOM 824 N N . GLU A 1 99 ? 8.633 -5.937 4.024 1.00 14.04 395 GLU A N 1
ATOM 825 C CA . GLU A 1 99 ? 9.228 -7.116 3.417 1.00 15.56 395 GLU A CA 1
ATOM 826 C C . GLU A 1 99 ? 10.418 -7.616 4.218 1.00 14.57 395 GLU A C 1
ATOM 827 O O . GLU A 1 99 ? 10.620 -8.820 4.346 1.00 16.65 395 GLU A O 1
ATOM 833 N N . ARG A 1 100 ? 11.211 -6.697 4.758 1.00 15.38 396 ARG A N 1
ATOM 834 C CA . ARG A 1 100 ? 12.335 -7.086 5.586 1.00 16.32 396 ARG A CA 1
ATOM 835 C C . ARG A 1 100 ? 11.862 -7.837 6.830 1.00 14.35 396 ARG A C 1
ATOM 836 O O . ARG A 1 100 ? 12.381 -8.907 7.162 1.00 16.13 396 ARG A O 1
ATOM 844 N N . ILE A 1 101 ? 10.854 -7.299 7.505 1.00 13.43 397 ILE A N 1
ATOM 845 C CA . ILE A 1 101 ? 10.310 -7.965 8.683 1.00 13.90 397 ILE A CA 1
ATOM 846 C C . ILE A 1 101 ? 9.795 -9.364 8.323 1.00 12.65 397 ILE A C 1
ATOM 847 O O . ILE A 1 101 ? 10.117 -10.351 8.998 1.00 13.75 397 ILE A O 1
ATOM 852 N N . ARG A 1 102 ? 9.030 -9.456 7.236 1.00 13.20 398 ARG A N 1
ATOM 853 C CA . ARG A 1 102 ? 8.487 -10.738 6.792 1.00 12.55 398 ARG A CA 1
ATOM 854 C C . ARG A 1 102 ? 9.598 -11.750 6.527 1.00 13.00 398 ARG A C 1
ATOM 855 O O . ARG A 1 102 ? 9.527 -12.905 6.968 1.00 14.49 398 ARG A O 1
ATOM 863 N N . SER A 1 103 ? 10.622 -11.318 5.805 1.00 13.72 399 SER A N 1
ATOM 864 C CA A SER A 1 103 ? 11.726 -12.184 5.429 0.60 15.24 399 SER A CA 1
ATOM 865 C CA B SER A 1 103 ? 11.713 -12.207 5.431 0.40 16.15 399 SER A CA 1
ATOM 866 C C . SER A 1 103 ? 12.538 -12.631 6.639 1.00 16.54 399 SER A C 1
ATOM 867 O O . SER A 1 103 ? 12.903 -13.798 6.756 1.00 18.46 399 SER A O 1
ATOM 872 N N . ARG A 1 104 ? 12.833 -11.692 7.535 1.00 16.63 400 ARG A N 1
ATOM 873 C CA . ARG A 1 104 ? 13.634 -12.011 8.717 1.00 17.77 400 ARG A CA 1
ATOM 874 C C . ARG A 1 104 ? 12.944 -13.060 9.581 1.00 17.39 400 ARG A C 1
ATOM 875 O O . ARG A 1 104 ? 13.583 -13.976 10.110 1.00 19.91 400 ARG A O 1
ATOM 883 N N . VAL A 1 105 ? 11.632 -12.934 9.719 1.00 15.94 401 VAL A N 1
ATOM 884 C CA . VAL A 1 105 ? 10.870 -13.902 10.490 1.00 15.78 401 VAL A CA 1
ATOM 885 C C . VAL A 1 105 ? 10.827 -15.269 9.797 1.00 17.28 401 VAL A C 1
ATOM 886 O O . VAL A 1 105 ? 11.022 -16.294 10.448 1.00 19.90 401 VAL A O 1
ATOM 890 N N . GLU A 1 106 ? 10.606 -15.278 8.482 1.00 17.08 402 GLU A N 1
ATOM 891 C CA . GLU A 1 106 ? 10.579 -16.519 7.707 1.00 19.16 402 GLU A CA 1
ATOM 892 C C . GLU A 1 106 ? 11.885 -17.288 7.867 1.00 20.61 402 GLU A C 1
ATOM 893 O O . GLU A 1 106 ? 11.879 -18.522 7.939 1.00 24.23 402 GLU A O 1
ATOM 899 N N . LYS A 1 107 ? 12.999 -16.564 7.940 1.00 21.46 403 LYS A N 1
ATOM 900 C CA . LYS A 1 107 ? 14.318 -17.192 8.000 1.00 24.95 403 LYS A CA 1
ATOM 901 C C . LYS A 1 107 ? 14.768 -17.480 9.427 1.00 26.03 403 LYS A C 1
ATOM 902 O O . LYS A 1 107 ? 15.861 -18.001 9.641 1.00 30.25 403 LYS A O 1
ATOM 908 N N . THR A 1 108 ? 13.934 -17.135 10.402 1.00 24.99 404 THR A N 1
ATOM 909 C CA . THR A 1 108 ? 14.224 -17.454 11.793 1.00 27.37 404 THR A CA 1
ATOM 910 C C . THR A 1 108 ? 13.964 -18.938 12.029 1.00 30.78 404 THR A C 1
ATOM 911 O O . THR A 1 108 ? 12.819 -19.384 11.965 1.00 34.67 404 THR A O 1
ATOM 915 N N . LYS A 1 109 ? 15.023 -19.699 12.293 1.00 33.25 405 LYS A N 1
ATOM 916 C CA . LYS A 1 109 ? 14.892 -21.141 12.483 1.00 34.66 405 LYS A CA 1
ATOM 917 C C . LYS A 1 109 ? 15.035 -21.543 13.943 1.00 31.63 405 LYS A C 1
ATOM 918 O O . LYS A 1 109 ? 16.134 -21.796 14.431 1.00 35.55 405 LYS A O 1
ATOM 924 N N . LEU A 1 110 ? 13.903 -21.599 14.628 1.00 25.85 406 LEU A N 1
ATOM 925 C CA . LEU A 1 110 ? 13.851 -22.003 16.020 1.00 25.07 406 LEU A CA 1
ATOM 926 C C . LEU A 1 110 ? 13.809 -23.526 16.085 1.00 20.34 406 LEU A C 1
ATOM 927 O O . LEU A 1 110 ? 13.114 -24.163 15.298 1.00 22.00 406 LEU A O 1
ATOM 932 N N . LYS A 1 111 ? 14.548 -24.109 17.024 1.00 19.26 407 LYS A N 1
ATOM 933 C CA . LYS A 1 111 ? 14.581 -25.560 17.166 1.00 20.88 407 LYS A CA 1
ATOM 934 C C . LYS A 1 111 ? 13.606 -26.051 18.233 1.00 17.92 407 LYS A C 1
ATOM 935 O O . LYS A 1 111 ? 13.627 -25.577 19.366 1.00 20.06 407 LYS A O 1
ATOM 941 N N . ALA A 1 112 ? 12.755 -27.000 17.860 1.00 17.87 408 ALA A N 1
ATOM 942 C CA . ALA A 1 112 ? 11.909 -27.686 18.825 1.00 17.85 408 ALA A CA 1
ATOM 943 C C . ALA A 1 112 ? 12.761 -28.640 19.665 1.00 18.85 408 ALA A C 1
ATOM 944 O O . ALA A 1 112 ? 13.945 -28.819 19.391 1.00 19.05 408 ALA A O 1
ATOM 946 N N . ALA A 1 113 ? 12.163 -29.262 20.675 1.00 20.25 409 ALA A N 1
ATOM 947 C CA . ALA A 1 113 ? 12.920 -30.146 21.558 1.00 20.93 409 ALA A CA 1
ATOM 948 C C . ALA A 1 113 ? 13.463 -31.374 20.819 1.00 21.34 409 ALA A C 1
ATOM 949 O O . ALA A 1 113 ? 14.440 -31.974 21.257 1.00 26.66 409 ALA A O 1
ATOM 951 N N . ASN A 1 114 ? 12.838 -31.730 19.698 1.00 22.52 410 ASN A N 1
ATOM 952 C CA . ASN A 1 114 ? 13.268 -32.875 18.894 1.00 22.52 410 ASN A CA 1
ATOM 953 C C . ASN A 1 114 ? 14.315 -32.515 17.835 1.00 26.06 410 ASN A C 1
ATOM 954 O O . ASN A 1 114 ? 14.732 -33.370 17.055 1.00 28.81 410 ASN A O 1
ATOM 959 N N . GLY A 1 115 ? 14.735 -31.253 17.812 1.00 24.32 411 GLY A N 1
ATOM 960 C CA . GLY A 1 115 ? 15.739 -30.796 16.866 1.00 24.62 411 GLY A CA 1
ATOM 961 C C . GLY A 1 115 ? 15.149 -30.317 15.553 1.00 23.26 411 GLY A C 1
ATOM 962 O O . GLY A 1 115 ? 15.871 -29.851 14.672 1.00 28.84 411 GLY A O 1
ATOM 963 N N . GLU A 1 116 ? 13.830 -30.432 15.424 1.00 21.79 412 GLU A N 1
ATOM 964 C CA . GLU A 1 116 ? 13.131 -30.016 14.214 1.00 21.66 412 GLU A CA 1
ATOM 965 C C . GLU A 1 116 ? 13.039 -28.489 14.131 1.00 20.87 412 GLU A C 1
ATOM 966 O O . GLU A 1 116 ? 12.828 -27.809 15.143 1.00 20.79 412 GLU A O 1
ATOM 972 N N . ASP A 1 117 ? 13.227 -27.953 12.928 1.00 22.46 413 ASP A N 1
ATOM 973 C CA . ASP A 1 117 ? 13.034 -26.530 12.676 1.00 23.59 413 ASP A CA 1
ATOM 974 C C . ASP A 1 117 ? 11.550 -26.213 12.726 1.00 21.53 413 ASP A C 1
ATOM 975 O O . ASP A 1 117 ? 10.748 -26.868 12.058 1.00 25.64 413 ASP A O 1
ATOM 980 N N . ILE A 1 118 ? 11.185 -25.210 13.515 1.00 17.39 414 ILE A N 1
ATOM 981 C CA . ILE A 1 118 ? 9.799 -24.775 13.581 1.00 17.26 414 ILE A CA 1
ATOM 982 C C . ILE A 1 118 ? 9.510 -23.805 12.439 1.00 18.14 414 ILE A C 1
ATOM 983 O O . ILE A 1 118 ? 10.196 -22.798 12.287 1.00 21.24 414 ILE A O 1
ATOM 988 N N . ALA A 1 119 ? 8.508 -24.118 11.621 1.00 18.08 415 ALA A N 1
ATOM 989 C CA . ALA A 1 119 ? 8.104 -23.236 10.530 1.00 18.80 415 ALA A CA 1
ATOM 990 C C . ALA A 1 119 ? 7.309 -22.059 11.069 1.00 17.88 415 ALA A C 1
ATOM 991 O O . ALA A 1 119 ? 6.367 -22.230 11.844 1.00 21.04 415 ALA A O 1
ATOM 993 N N . LEU A 1 120 ? 7.699 -20.862 10.650 1.00 17.00 416 LEU A N 1
ATOM 994 C CA . LEU A 1 120 ? 7.068 -19.639 11.114 1.00 15.37 416 LEU A CA 1
ATOM 995 C C . LEU A 1 120 ? 6.998 -18.618 9.992 1.00 14.66 416 LEU A C 1
ATOM 996 O O . LEU A 1 120 ? 7.967 -18.429 9.255 1.00 17.72 416 LEU A O 1
ATOM 1001 N N . SER A 1 121 ? 5.855 -17.956 9.877 1.00 13.18 417 SER A N 1
ATOM 1002 C CA . SER A 1 121 ? 5.736 -16.852 8.936 1.00 12.21 417 SER A CA 1
ATOM 1003 C C . SER A 1 121 ? 4.713 -15.845 9.439 1.00 12.84 417 SER A C 1
ATOM 1004 O O . SER A 1 121 ? 3.913 -16.136 10.337 1.00 12.85 417 SER A O 1
ATOM 1007 N N A LEU A 1 122 ? 4.752 -14.667 8.803 0.39 12.07 418 LEU A N 1
ATOM 1008 N N B LEU A 1 122 ? 4.708 -14.662 8.859 0.61 12.35 418 LEU A N 1
ATOM 1009 C CA A LEU A 1 122 ? 3.880 -13.523 9.089 0.39 12.97 418 LEU A CA 1
ATOM 1010 C CA B LEU A 1 122 ? 3.639 -13.743 9.193 0.61 12.82 418 LEU A CA 1
ATOM 1011 C C A LEU A 1 122 ? 3.126 -13.065 7.854 0.39 12.41 418 LEU A C 1
ATOM 1012 C C B LEU A 1 122 ? 3.153 -13.031 7.943 0.61 12.56 418 LEU A C 1
ATOM 1013 O O A LEU A 1 122 ? 3.605 -13.230 6.732 0.39 13.61 418 LEU A O 1
ATOM 1014 O O B LEU A 1 122 ? 3.818 -13.052 6.900 0.61 12.78 418 LEU A O 1
ATOM 1023 N N . SER A 1 123 ? 1.974 -12.436 8.070 1.00 11.45 419 SER A N 1
ATOM 1024 C CA . SER A 1 123 ? 1.359 -11.636 7.020 1.00 11.30 419 SER A CA 1
ATOM 1025 C C . SER A 1 123 ? 1.249 -10.192 7.496 1.00 10.94 419 SER A C 1
ATOM 1026 O O . SER A 1 123 ? 1.093 -9.937 8.699 1.00 11.57 419 SER A O 1
ATOM 1029 N N . ILE A 1 124 ? 1.354 -9.257 6.551 1.00 10.96 420 ILE A N 1
ATOM 1030 C CA . ILE A 1 124 ? 1.389 -7.829 6.863 1.00 10.92 420 ILE A CA 1
ATOM 1031 C C . ILE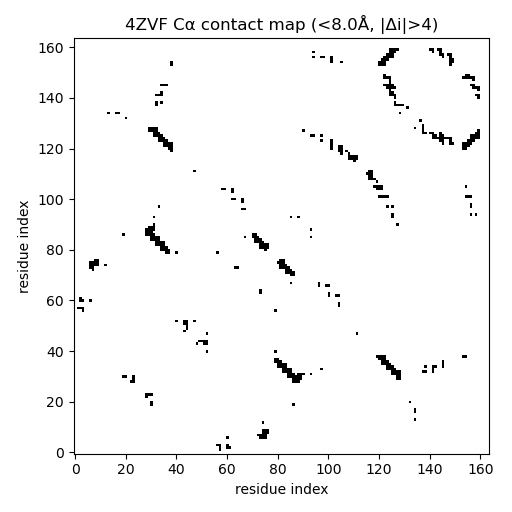 A 1 124 ? 0.525 -7.056 5.888 1.00 10.68 420 ILE A C 1
ATOM 1032 O O . ILE A 1 124 ? 0.649 -7.217 4.669 1.00 11.97 420 ILE A O 1
ATOM 1037 N N . GLY A 1 125 ? -0.367 -6.231 6.432 1.00 10.50 421 GLY A N 1
ATOM 1038 C CA . GLY A 1 125 ? -1.073 -5.240 5.638 1.00 11.69 421 GLY A CA 1
ATOM 1039 C C . GLY A 1 125 ? -0.435 -3.878 5.882 1.00 10.84 421 GLY A C 1
ATOM 1040 O O . GLY A 1 125 ? -0.200 -3.485 7.021 1.00 12.64 421 GLY A O 1
ATOM 1041 N N . ALA A 1 126 ? -0.155 -3.153 4.810 1.00 11.98 422 ALA A N 1
ATOM 1042 C CA . ALA A 1 126 ? 0.479 -1.840 4.895 1.00 12.35 422 ALA A CA 1
ATOM 1043 C C . ALA A 1 126 ? -0.408 -0.794 4.230 1.00 12.40 422 ALA A C 1
ATOM 1044 O O . ALA A 1 126 ? -1.083 -1.077 3.231 1.00 14.70 422 ALA A O 1
ATOM 1046 N N . ALA A 1 127 ? -0.396 0.420 4.771 1.00 12.04 423 ALA A N 1
ATOM 1047 C CA . ALA A 1 127 ? -1.133 1.514 4.150 1.00 11.34 423 ALA A CA 1
ATOM 1048 C C . ALA A 1 127 ? -0.521 2.864 4.491 1.00 10.65 423 ALA A C 1
ATOM 1049 O O . ALA A 1 127 ? 0.011 3.060 5.577 1.00 11.46 423 AL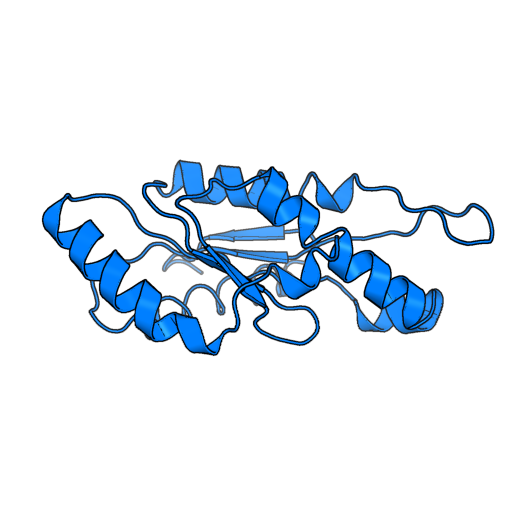A A O 1
ATOM 1051 N N . MET A 1 128 ? -0.627 3.799 3.552 1.00 12.22 424 MET A N 1
ATOM 1052 C CA . MET A 1 128 ? -0.156 5.172 3.733 1.00 12.03 424 MET A CA 1
ATOM 1053 C C . MET A 1 128 ? -1.257 6.057 4.298 1.00 12.37 424 MET A C 1
ATOM 1054 O O . MET A 1 128 ? -2.412 5.990 3.872 1.00 13.75 424 MET A O 1
ATOM 1059 N N . PHE A 1 129 ? -0.893 6.928 5.236 1.00 11.55 425 PHE A N 1
ATOM 1060 C CA . PHE A 1 129 ? -1.788 7.989 5.684 1.00 11.60 425 PHE A CA 1
ATOM 1061 C C . PHE A 1 129 ? -2.119 8.891 4.500 1.00 12.57 425 PHE A C 1
ATOM 1062 O O . PHE A 1 129 ? -1.213 9.410 3.861 1.00 13.10 425 PHE A O 1
ATOM 1070 N N . ASN A 1 130 ? -3.405 9.069 4.217 1.00 14.02 426 ASN A N 1
ATOM 1071 C CA . ASN A 1 130 ? -3.815 9.807 3.022 1.00 17.03 426 ASN A CA 1
ATOM 1072 C C . ASN A 1 130 ? -4.392 11.190 3.303 1.00 17.35 426 ASN A C 1
ATOM 1073 O O . ASN A 1 130 ? -4.703 11.937 2.381 1.00 20.20 426 ASN A O 1
ATOM 1078 N N . GLY A 1 131 ? -4.515 11.550 4.572 1.00 14.78 427 GLY A N 1
ATOM 1079 C CA . GLY A 1 131 ? -4.916 12.892 4.932 1.00 15.29 427 GLY A CA 1
ATOM 1080 C C . GLY A 1 131 ? -6.172 12.978 5.770 1.00 15.52 427 GLY A C 1
ATOM 1081 O O . GLY A 1 131 ? -6.393 13.989 6.440 1.00 18.40 427 GLY A O 1
ATOM 1082 N N . HIS A 1 132 ? -7.006 11.942 5.756 1.00 16.39 428 HIS A N 1
ATOM 1083 C CA . HIS A 1 132 ? -8.216 12.011 6.564 1.00 17.75 428 HIS A CA 1
ATOM 1084 C C . HIS A 1 132 ? -7.825 12.108 8.032 1.00 16.92 428 HIS A C 1
ATOM 1085 O O . HIS A 1 132 ? -6.952 11.387 8.487 1.00 15.94 428 HIS A O 1
ATOM 1092 N N . PRO A 1 133 ? -8.460 13.017 8.781 1.00 18.49 429 PRO A N 1
ATOM 1093 C CA . PRO A 1 133 ? -8.033 13.232 10.171 1.00 18.71 429 PRO A CA 1
ATOM 1094 C C . PRO A 1 133 ? -8.221 12.046 11.123 1.00 18.12 429 PRO A C 1
ATOM 1095 O O . PRO A 1 133 ? -7.593 12.044 12.184 1.00 19.46 429 PRO A O 1
ATOM 1099 N N . ASP A 1 134 ? -9.048 11.069 10.764 1.00 17.29 430 ASP A N 1
ATOM 1100 C CA . ASP A 1 134 ? -9.291 9.939 11.653 1.00 17.30 430 ASP A CA 1
ATOM 1101 C C . ASP A 1 134 ? -8.309 8.806 11.381 1.00 14.71 430 ASP A C 1
ATOM 1102 O O . ASP A 1 134 ? -8.407 8.124 10.355 1.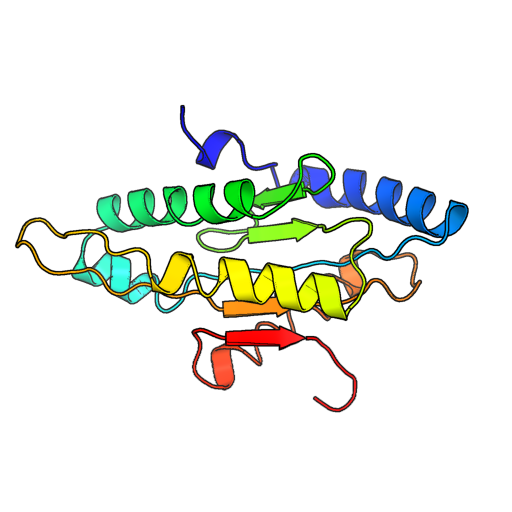00 14.40 430 ASP A O 1
ATOM 1107 N N . TYR A 1 135 ? -7.374 8.583 12.303 1.00 15.18 431 TYR A N 1
ATOM 1108 C CA . TYR A 1 135 ? -6.403 7.503 12.138 1.00 14.73 431 TYR A CA 1
ATOM 1109 C C . TYR A 1 135 ? -7.063 6.124 12.033 1.00 13.12 431 TYR A C 1
ATOM 1110 O O . TYR A 1 135 ? -6.472 5.187 11.479 1.00 14.12 431 TYR A O 1
ATOM 1119 N N . GLU A 1 136 ? -8.272 5.982 12.566 1.00 12.93 432 GLU A N 1
ATOM 1120 C CA . GLU A 1 136 ? -8.927 4.680 12.530 1.00 13.11 432 GLU A CA 1
ATOM 1121 C C . GLU A 1 136 ? -9.223 4.229 11.102 1.00 12.94 432 GLU A C 1
ATOM 1122 O O . GLU A 1 136 ? -9.225 3.034 10.826 1.00 13.88 432 GLU A O 1
ATOM 1128 N N . ARG A 1 137 ? -9.446 5.180 10.193 1.00 12.73 433 ARG A N 1
ATOM 1129 C CA . ARG A 1 137 ? -9.607 4.837 8.778 1.00 13.10 433 ARG A CA 1
ATOM 1130 C C . ARG A 1 137 ? -8.337 4.226 8.206 1.00 12.83 433 ARG A C 1
ATOM 1131 O O . ARG A 1 137 ? -8.394 3.338 7.348 1.00 14.30 433 ARG A O 1
ATOM 1139 N N . LEU A 1 138 ? -7.184 4.703 8.669 1.00 12.46 434 LEU A N 1
ATOM 1140 C CA . LEU A 1 138 ? -5.910 4.186 8.191 1.00 12.65 434 LEU A CA 1
ATOM 1141 C C . LEU A 1 138 ? -5.730 2.746 8.684 1.00 12.59 434 LEU A C 1
ATOM 1142 O O . LEU A 1 138 ? -5.283 1.865 7.941 1.00 13.02 434 LEU A O 1
ATOM 1147 N N . ILE A 1 139 ? -6.083 2.485 9.937 1.00 13.00 435 ILE A N 1
ATOM 1148 C CA A ILE A 1 139 ? -6.029 1.122 10.448 0.54 12.79 435 ILE A CA 1
ATOM 1149 C CA B ILE A 1 139 ? -6.045 1.126 10.461 0.46 13.23 435 ILE A CA 1
ATOM 1150 C C . ILE A 1 139 ? -6.968 0.213 9.652 1.00 12.94 435 ILE A C 1
ATOM 1151 O O . ILE A 1 139 ? -6.601 -0.912 9.307 1.00 13.03 435 ILE A O 1
ATOM 1160 N N . GLN A 1 140 ? -8.168 0.699 9.333 1.00 12.94 436 GLN A N 1
ATOM 1161 C CA . GLN A 1 140 ? -9.116 -0.102 8.551 1.00 13.48 436 GLN A CA 1
ATOM 1162 C C . GLN A 1 140 ? -8.566 -0.515 7.193 1.00 12.05 436 GLN A C 1
ATOM 1163 O O . GLN A 1 140 ? -8.696 -1.678 6.806 1.00 13.24 436 GLN A O 1
ATOM 1169 N N . ILE A 1 141 ? -7.970 0.424 6.457 1.00 12.61 437 ILE A N 1
ATOM 1170 C CA . ILE A 1 141 ? -7.445 0.042 5.147 1.00 13.18 437 ILE A CA 1
ATOM 1171 C C . ILE A 1 141 ? -6.231 -0.874 5.255 1.00 11.16 437 ILE A C 1
ATOM 1172 O O . ILE A 1 141 ? -6.084 -1.793 4.447 1.00 13.34 437 ILE A O 1
ATOM 1177 N N . ALA A 1 142 ? -5.381 -0.671 6.255 1.00 11.42 438 ALA A N 1
ATOM 1178 C CA . ALA A 1 142 ? -4.278 -1.601 6.463 1.00 11.35 438 ALA A CA 1
ATOM 1179 C C . ALA A 1 142 ? -4.799 -3.006 6.795 1.00 10.93 438 ALA A C 1
ATOM 1180 O O . ALA A 1 142 ? -4.242 -4.013 6.331 1.00 12.48 438 ALA A O 1
ATOM 1182 N N . ASP A 1 143 ? -5.883 -3.075 7.562 1.00 11.67 439 ASP A N 1
ATOM 1183 C CA A ASP A 1 143 ? -6.460 -4.364 7.925 0.50 12.27 439 ASP A CA 1
ATOM 1184 C CA B ASP A 1 143 ? -6.473 -4.359 7.937 0.50 12.14 439 ASP A CA 1
ATOM 1185 C C . ASP A 1 143 ? -7.063 -5.053 6.704 1.00 11.85 439 ASP A C 1
ATOM 1186 O O . ASP A 1 143 ? -6.988 -6.273 6.571 1.00 13.14 439 ASP A O 1
ATOM 1195 N N . GLU A 1 144 ? -7.652 -4.276 5.797 1.00 12.05 440 GLU A N 1
ATOM 1196 C CA . GLU A 1 144 ? -8.154 -4.842 4.544 1.00 14.28 440 GLU A CA 1
ATOM 1197 C C . GLU A 1 144 ? -7.005 -5.454 3.749 1.00 11.88 440 GLU A C 1
ATOM 1198 O O . GLU A 1 144 ? -7.120 -6.554 3.190 1.00 13.57 440 GLU A O 1
ATOM 1204 N N . ALA A 1 145 ? -5.886 -4.748 3.684 1.00 11.67 441 ALA A N 1
ATOM 1205 C CA . ALA A 1 145 ? -4.708 -5.268 3.009 1.00 11.33 441 ALA A CA 1
ATOM 1206 C C . ALA A 1 145 ? -4.190 -6.537 3.684 1.00 11.57 441 ALA A C 1
ATOM 1207 O O . ALA A 1 145 ? -3.772 -7.487 3.001 1.00 12.12 441 ALA A O 1
ATOM 1209 N N . LEU A 1 146 ? -4.215 -6.563 5.014 1.00 11.91 442 LEU A N 1
ATOM 1210 C CA . LEU A 1 146 ? -3.785 -7.749 5.756 1.00 11.05 442 LEU A CA 1
ATOM 1211 C C . LEU A 1 146 ? -4.649 -8.960 5.413 1.00 10.86 442 LEU A C 1
ATOM 1212 O O . LEU A 1 146 ? -4.148 -10.078 5.198 1.00 12.04 442 LEU A O 1
ATOM 1217 N N . TYR A 1 147 ? -5.960 -8.757 5.378 1.00 12.14 443 TYR A N 1
ATOM 1218 C CA . TYR A 1 147 ? -6.862 -9.848 5.019 1.00 14.13 443 TYR A CA 1
ATOM 1219 C C . TYR A 1 147 ? -6.554 -10.392 3.620 1.00 13.02 443 TYR A C 1
ATOM 1220 O O . TYR A 1 147 ? -6.620 -11.596 3.381 1.00 13.96 443 TYR A O 1
ATOM 1229 N N . ILE A 1 148 ? -6.217 -9.495 2.698 1.00 13.10 444 ILE A N 1
ATOM 1230 C CA A ILE A 1 148 ? -5.856 -9.918 1.352 0.66 13.51 444 ILE A CA 1
ATOM 1231 C CA B ILE A 1 148 ? -5.827 -9.881 1.341 0.34 13.59 444 ILE A CA 1
ATOM 1232 C C . ILE A 1 148 ? -4.544 -10.716 1.363 1.00 12.20 444 ILE A C 1
ATOM 1233 O O . ILE A 1 148 ? -4.438 -11.749 0.701 1.00 13.06 444 ILE A O 1
ATOM 1242 N N . ALA A 1 149 ? -3.565 -10.276 2.142 1.00 11.76 445 ALA A N 1
ATOM 1243 C CA . ALA A 1 149 ? -2.314 -11.022 2.279 1.00 12.63 445 ALA A CA 1
ATOM 1244 C C . ALA A 1 149 ? -2.591 -12.439 2.787 1.00 11.55 445 ALA A C 1
ATOM 1245 O O . ALA A 1 149 ? -2.005 -13.415 2.294 1.00 12.75 445 ALA A O 1
ATOM 1247 N N . LYS A 1 150 ? -3.513 -12.560 3.739 1.00 11.93 446 LYS A N 1
ATOM 1248 C CA . LYS A 1 150 ? -3.887 -13.869 4.273 1.00 12.62 446 LYS A CA 1
ATOM 1249 C C . LYS A 1 150 ? -4.582 -14.704 3.196 1.00 12.30 446 LYS A C 1
ATOM 1250 O O . LYS A 1 150 ? -4.239 -15.872 2.966 1.00 13.41 446 LYS A O 1
ATOM 1256 N N . ARG A 1 151 ? -5.569 -14.111 2.530 1.00 12.82 447 ARG A N 1
ATOM 1257 C CA . ARG A 1 151 ? -6.353 -14.866 1.555 1.00 14.24 447 ARG A CA 1
ATOM 1258 C C . ARG A 1 151 ? -5.498 -15.353 0.384 1.00 13.45 447 ARG A C 1
ATOM 1259 O O . ARG A 1 151 ? -5.740 -16.426 -0.176 1.00 14.39 447 ARG A O 1
ATOM 1267 N N . ARG A 1 152 ? -4.496 -14.567 0.010 1.00 11.96 448 ARG A N 1
ATOM 1268 C CA . ARG A 1 152 ? -3.589 -14.950 -1.068 1.00 13.51 448 ARG A CA 1
ATOM 1269 C C . ARG A 1 152 ? -2.656 -16.096 -0.694 1.00 13.24 448 ARG A C 1
ATOM 1270 O O . ARG A 1 152 ? -1.994 -16.657 -1.559 1.00 16.79 448 ARG A O 1
ATOM 1278 N N . GLY A 1 153 ? -2.590 -16.444 0.585 1.00 12.89 449 GLY A N 1
ATOM 1279 C CA . GLY A 1 153 ? -1.807 -17.595 0.971 1.00 14.45 449 GLY A CA 1
ATOM 1280 C C . GLY A 1 153 ? -0.856 -17.374 2.120 1.00 12.61 449 GLY A C 1
ATOM 1281 O O . GLY A 1 153 ? -0.139 -18.311 2.460 1.00 13.65 449 GLY A O 1
ATOM 1282 N N . ARG A 1 154 ? -0.860 -16.177 2.727 1.00 12.87 450 ARG A N 1
ATOM 1283 C CA . ARG A 1 154 ? -0.039 -15.881 3.917 1.00 10.95 450 ARG A CA 1
ATOM 1284 C C . ARG A 1 154 ? 1.444 -15.759 3.559 1.00 11.18 450 ARG A C 1
ATOM 1285 O O . ARG A 1 154 ? 1.820 -15.836 2.390 1.00 13.29 450 ARG A O 1
ATOM 1293 N N . ASN A 1 155 ? 2.276 -15.499 4.565 1.00 11.88 451 ASN A N 1
ATOM 1294 C CA . ASN A 1 155 ? 3.687 -15.224 4.327 1.00 10.94 451 ASN A CA 1
ATOM 1295 C C . ASN A 1 155 ? 3.847 -14.149 3.252 1.00 12.30 451 ASN A C 1
ATOM 1296 O O . ASN A 1 155 ? 4.627 -14.295 2.309 1.00 12.67 451 ASN A O 1
ATOM 1301 N N . ARG A 1 156 ? 3.122 -13.044 3.442 1.00 12.39 452 ARG A N 1
ATOM 1302 C CA . ARG A 1 156 ? 2.959 -12.020 2.412 1.00 12.86 452 ARG A CA 1
ATOM 1303 C C . ARG A 1 156 ? 2.813 -10.645 3.026 1.00 12.30 452 ARG A C 1
ATOM 1304 O O . ARG A 1 156 ? 2.222 -10.501 4.103 1.00 12.76 452 ARG A O 1
ATOM 1312 N N . VAL A 1 157 ? 3.282 -9.638 2.286 1.00 12.00 453 VAL A N 1
ATOM 1313 C CA . VAL A 1 157 ? 2.980 -8.235 2.558 1.00 12.34 453 VAL A CA 1
ATOM 1314 C C . VAL A 1 157 ? 2.045 -7.762 1.446 1.00 11.85 453 VAL A C 1
ATOM 1315 O O . VAL A 1 157 ? 2.255 -8.085 0.279 1.00 13.35 453 VAL A O 1
ATOM 1319 N N . GLU A 1 158 ? 0.999 -7.023 1.802 1.00 11.47 454 GLU A N 1
ATOM 1320 C CA . GLU A 1 158 ? 0.136 -6.391 0.811 1.00 12.33 454 GLU A CA 1
ATOM 1321 C C . GLU A 1 158 ? -0.019 -4.919 1.167 1.00 12.33 454 GLU A C 1
ATOM 1322 O O . GLU A 1 158 ? -0.362 -4.582 2.301 1.00 12.89 454 GLU A O 1
ATOM 1328 N N . LEU A 1 159 ? 0.247 -4.049 0.191 1.00 13.88 455 LEU A N 1
ATOM 1329 C CA . LEU A 1 159 ? 0.026 -2.616 0.311 1.00 15.81 455 LEU A CA 1
ATOM 1330 C C . LEU A 1 159 ? -1.389 -2.298 -0.130 1.00 15.81 455 LEU A C 1
ATOM 1331 O O . LEU A 1 159 ? -1.807 -2.707 -1.214 1.00 19.19 455 LEU A O 1
ATOM 1336 N N . TRP A 1 160 ? -2.137 -1.566 0.688 1.00 13.77 456 TRP A N 1
ATOM 1337 C CA . TRP A 1 160 ? -3.481 -1.184 0.275 1.00 14.35 456 TRP A CA 1
ATOM 1338 C C . TRP A 1 160 ? -3.436 -0.305 -0.956 1.00 15.62 456 TRP A C 1
ATOM 1339 O O . TRP A 1 160 ? -2.676 0.663 -1.010 1.00 17.88 456 TRP A O 1
ATOM 1350 N N 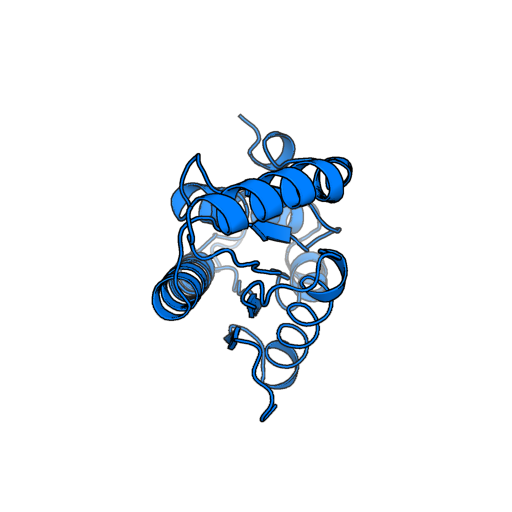. LYS A 1 161 ? -4.273 -0.637 -1.931 1.00 15.45 457 LYS A N 1
ATOM 1351 C CA . LYS A 1 161 ? -4.486 0.229 -3.080 1.00 17.05 457 LYS A CA 1
ATOM 1352 C C . LYS A 1 161 ? -5.903 0.015 -3.585 1.00 16.25 457 LYS A C 1
ATOM 1353 O O . LYS A 1 161 ? -6.507 -1.039 -3.351 1.00 17.62 457 LYS A O 1
ATOM 1359 N N . ALA A 1 162 ? -6.428 1.018 -4.279 1.00 17.07 458 ALA A N 1
ATOM 1360 C CA . ALA A 1 162 ? -7.820 1.013 -4.711 1.00 17.47 458 ALA A CA 1
ATOM 1361 C C . ALA A 1 162 ? -8.182 -0.164 -5.612 1.00 18.92 458 ALA A C 1
ATOM 1362 O O . ALA A 1 162 ? -9.318 -0.630 -5.593 1.00 21.35 458 ALA A O 1
ATOM 1364 N N . SER A 1 163 ? -7.220 -0.646 -6.393 1.00 18.30 459 SER A N 1
ATOM 1365 C CA . SER A 1 163 ? -7.502 -1.729 -7.328 1.00 18.37 459 SER A CA 1
ATOM 1366 C C . SER A 1 163 ? -7.781 -3.069 -6.645 1.00 18.89 459 SER A C 1
ATOM 1367 O O . SER A 1 163 ? -8.313 -3.978 -7.268 1.00 20.85 459 SER A O 1
ATOM 1370 N N . LEU A 1 164 ? -7.438 -3.190 -5.366 1.00 17.79 460 LEU A N 1
ATOM 1371 C CA . LEU A 1 164 ? -7.722 -4.420 -4.638 1.00 19.28 460 LEU A CA 1
ATOM 1372 C C . LEU A 1 164 ? -9.223 -4.661 -4.515 1.00 24.32 460 LEU A C 1
ATOM 1373 O O . LEU A 1 164 ? -9.688 -5.793 -4.649 1.00 28.89 460 LEU A O 1
#

Secondary structure (DSSP, 8-state):
--GGGGSEEGGGHHHHHHHHHHHHHHHT--EEEEEEEETTHHHHHHHH-HHHHHHHHHHHHHHHHHHS-TTSEEEEEETTEEEEEEES--HHHHHHHHHHHHHHHHT--EE-TTSPEEP--EEEEEEE--S-S-HHHHHHHHHHHHHHHHHTTSS-EEE--TT-

Organism: Escherichia coli (strain K12) (NCBI:txid83333)

InterPro domains:
  IPR000160 GGDEF domain [PF00990] (297-452)
  IPR000160 GGDEF domain [PS50887] (325-458)
  IPR000160 GGDEF domain [SM00267] (283-456)
  IPR000160 GGDEF domain [TIGR00254] (297-455)
  IPR000160 GGDEF domain [cd01949] (298-453)
  IPR009050 Globin-like superfamily [SSF46458] (5-152)
  IPR012292 Globin/Protoglobin [G3DSA:1.10.490.10] (6-154)
  IPR029787 Nucleotide cyclase [SSF55073] (300-456)
  IPR039435 Diguanylate cyclase DosC, globin sensor domain [cd14757] (7-153)
  IPR043128 Reverse transcriptase/Diguanylate cyclase domain [G3DSA:3.30.70.270] (297-460)
  IPR044398 Globin-sensor domain [PF11563] (27-155)
  IPR048442 DosC, CZB-like middle domain [PF21118] (180-289)
  IPR050469 Diguanylate cyclase Dgc-like, bacteria [PTHR45138] (212-459)

Radius of gyration: 15.81 Å; Cα contacts (8 Å, |Δi|>4): 289; chains: 1; bounding box: 25×53×36 Å

B-factor: mean 19.26, std 7.87, range [9.81, 51.03]

Sequence (164 aa):
MDVLTKLLNRRFLPTIFKREIAHANRTGTPLSVVLIIIDVDKFKEINDTWGHNTGDEILRKVVSQAFYDNVRSSSSDYVFRYGGDEEFIIVLTEASENETLRTAERIRSSRVEKTKLKAANGEDIALSLLSIGAAMFNGHPDYERLIIQIADDEALYIIAKRRGRNRVELWKASL

CATH classification: 3.30.70.270

Nearest PDB structures (foldseek):
  4zve-assembly1_A  TM=9.854E-01  e=7.323E-33  Escherichia coli K-12
  6zxc-assembly2_D  TM=9.307E-01  e=4.175E-17  Leptospira biflexa serovar Patoc strain 'Patoc 1 (Paris)'
  6zxm-assembly3_E  TM=9.177E-01  e=3.191E-16  Leptospira biflexa serovar Patoc strain 'Patoc 1 (Paris)'
  7a7e-assembly1_A  TM=9.245E-01  e=5.393E-16  Pseudomonas aeruginosa PAO1
  6et7-assembly1_B  TM=9.251E-01  e=5.759E-16  Idiomarina sp. A28L

Foldseek 3Di:
DQLVVVADECVCVVVVVLVQLVVCVVPVAWKKKKKKFKPPLVVVCVPQNPVVSSVLLRVLSVLLPVLADPPKHWHDDDPGMIMIMHIRADPVRQVVSVLSSQVVSQPDFDAGPVRDTDGIGMFMFMEIDDNDSDCVVRVVQSVVQRVVCVVVPGSYYGYRDPVD

GO terms:
  GO:0052621 diguanylate cyclase activity (F, IDA)
  GO:0070025 carbon monoxide binding (F, IDA)
  GO:0042803 protein homodimerization activity (F, IDA)
  GO:0006950 response to stress (P, IEP)
  GO:0019825 oxygen binding (F, IDA)
  GO:0020037 heme binding (F, IDA)
  GO:0052621 diguanylate cyclase activity (F, EXP)
  GO:0005515 protein binding (F, IPI)
  GO:0070482 response to oxygen levels (P, IDA)

Solvent-accessible surface area: 9078 Å² total; per-residue (Å²): 224,44,14,30,113,114,16,55,80,121,201,98,6,45,72,7,0,131,106,22,15,57,74,9,102,165,79,68,46,56,4,0,0,0,5,0,21,3,8,111,30,164,104,11,35,113,88,64,31,132,122,30,0,45,93,0,9,71,114,0,0,78,13,0,73,102,20,21,118,127,63,10,36,1,0,75,54,25,55,23,52,0,0,0,0,3,14,113,1,52,85,117,48,0,49,170,7,0,73,70,0,40,30,124,2,57,138,44,120,38,131,16,122,109,42,89,56,3,86,15,24,0,0,0,0,0,0,46,33,144,41,88,106,59,22,97,131,8,18,116,44,0,73,92,0,12,142,40,0,39,192,132,54,90,47,82,17,13,24,86,105,92,98,85